Protein AF-A0A1F4U9C7-F1 (afdb_monomer_lite)

Structure (mmCIF, N/CA/C/O backbone):
data_AF-A0A1F4U9C7-F1
#
_entry.id   AF-A0A1F4U9C7-F1
#
loop_
_atom_site.group_PDB
_atom_site.id
_atom_site.type_symbol
_atom_site.label_atom_id
_atom_site.label_alt_id
_atom_site.label_comp_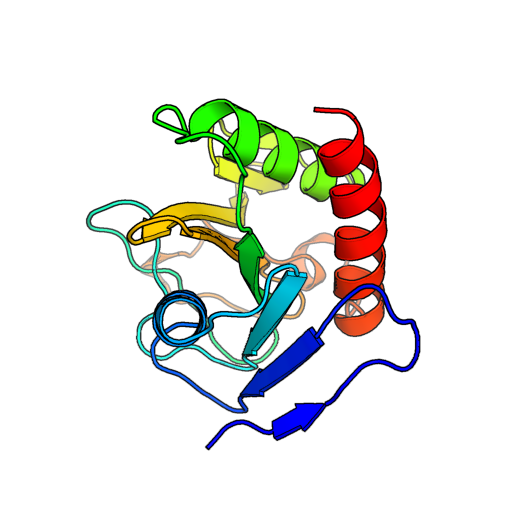id
_atom_site.label_asym_id
_atom_site.label_entity_id
_atom_site.label_seq_id
_atom_site.pdbx_PDB_ins_code
_atom_site.Cartn_x
_atom_site.Cartn_y
_atom_site.Cartn_z
_atom_site.occupancy
_atom_site.B_iso_or_equiv
_atom_site.auth_seq_id
_atom_site.auth_comp_id
_atom_site.auth_asym_id
_atom_site.auth_atom_id
_atom_site.pdbx_PDB_model_num
ATOM 1 N N . MET A 1 1 ? -13.395 -11.214 -13.509 1.00 53.88 1 MET A N 1
ATOM 2 C CA . MET A 1 1 ? -13.083 -10.440 -14.730 1.00 53.88 1 MET A CA 1
ATOM 3 C C . MET A 1 1 ? -13.139 -8.969 -14.335 1.00 53.88 1 MET A C 1
ATOM 5 O O . MET A 1 1 ? -14.212 -8.511 -13.967 1.00 53.88 1 MET A O 1
ATOM 9 N N . GLY A 1 2 ? -11.985 -8.302 -14.218 1.00 60.44 2 GLY A N 1
ATOM 10 C CA . GLY A 1 2 ? -11.901 -6.910 -13.750 1.00 60.44 2 GLY A CA 1
ATOM 11 C C . GLY A 1 2 ? -12.404 -5.918 -14.799 1.00 60.44 2 GLY A C 1
ATOM 12 O O . GLY A 1 2 ? -12.346 -6.194 -15.997 1.00 60.44 2 GLY A O 1
ATOM 13 N N . LEU A 1 3 ? -12.900 -4.768 -14.353 1.00 69.94 3 LEU A N 1
ATOM 14 C CA . LEU A 1 3 ? -13.282 -3.664 -15.229 1.00 69.94 3 LEU A CA 1
ATOM 15 C C . LEU A 1 3 ? -12.026 -2.843 -15.534 1.00 69.94 3 LEU A C 1
ATOM 17 O O . LEU A 1 3 ? -11.431 -2.253 -14.630 1.00 69.94 3 LEU A O 1
ATOM 21 N N . LYS A 1 4 ? -11.609 -2.804 -16.803 1.00 61.03 4 LYS A N 1
ATOM 22 C CA . LYS A 1 4 ? -10.552 -1.890 -17.254 1.00 61.03 4 LYS A CA 1
ATOM 23 C C . LYS A 1 4 ? -11.192 -0.527 -17.507 1.00 61.03 4 LYS A C 1
ATOM 25 O O . LYS A 1 4 ? -11.985 -0.384 -18.434 1.00 61.03 4 LYS A O 1
ATOM 30 N N . ILE A 1 5 ? -10.868 0.451 -16.668 1.00 61.47 5 ILE A N 1
ATOM 31 C CA . ILE A 1 5 ? -11.315 1.835 -16.821 1.00 61.47 5 ILE A CA 1
ATOM 32 C C . ILE A 1 5 ? -10.062 2.645 -17.110 1.00 61.47 5 ILE A C 1
ATOM 34 O O . ILE A 1 5 ? -9.190 2.786 -16.260 1.00 61.47 5 ILE A O 1
ATOM 38 N N . ARG A 1 6 ? -9.945 3.150 -18.335 1.00 57.16 6 ARG A N 1
ATOM 39 C CA . ARG A 1 6 ? -8.847 4.047 -18.682 1.00 57.16 6 ARG A CA 1
ATOM 40 C C . ARG A 1 6 ? -9.196 5.423 -18.130 1.00 57.16 6 ARG A C 1
ATOM 42 O O . ARG A 1 6 ? -10.233 5.967 -18.510 1.00 57.16 6 ARG A O 1
ATOM 49 N N . ASP A 1 7 ? -8.385 5.929 -17.208 1.00 54.19 7 ASP A N 1
ATOM 50 C CA . ASP A 1 7 ? -8.595 7.278 -16.697 1.00 54.19 7 ASP A CA 1
ATOM 51 C C . ASP A 1 7 ? -8.369 8.293 -17.825 1.00 54.19 7 ASP A C 1
ATOM 53 O O . ASP A 1 7 ? -7.609 8.042 -18.769 1.00 54.19 7 ASP A O 1
ATOM 57 N N . LYS A 1 8 ? -9.101 9.404 -17.774 1.00 44.34 8 LYS A N 1
ATOM 58 C CA . LYS A 1 8 ? -9.121 10.412 -18.841 1.00 44.34 8 LYS A CA 1
ATOM 59 C C . LYS A 1 8 ? -7.838 11.241 -18.884 1.00 44.34 8 LYS A C 1
ATOM 61 O O . LYS A 1 8 ? -7.574 11.856 -19.915 1.00 44.34 8 LYS A O 1
ATOM 66 N N . ASP A 1 9 ? -7.034 11.204 -17.823 1.00 53.00 9 ASP A N 1
ATOM 67 C CA . ASP A 1 9 ? -5.711 11.817 -17.780 1.00 53.00 9 ASP A CA 1
ATOM 68 C C . ASP A 1 9 ? -4.623 10.778 -18.095 1.00 53.00 9 ASP A C 1
ATOM 70 O O . ASP A 1 9 ? -4.362 9.838 -17.346 1.00 53.00 9 ASP A O 1
ATOM 74 N N . SER A 1 10 ? -4.021 10.934 -19.272 1.00 62.75 10 SER A N 1
ATOM 75 C CA . SER A 1 10 ? -3.253 9.947 -20.058 1.00 62.75 10 SER A CA 1
ATOM 76 C C . SER A 1 10 ? -2.025 9.262 -19.419 1.00 62.75 10 SER A C 1
ATOM 78 O O . SER A 1 10 ? -1.326 8.521 -20.111 1.00 62.75 10 SER A O 1
ATOM 80 N N . SER A 1 11 ? -1.745 9.467 -18.129 1.00 83.38 11 SER A N 1
ATOM 81 C CA . SER A 1 11 ? -0.524 8.974 -17.469 1.00 83.38 11 SER A CA 1
ATOM 82 C C . SER A 1 11 ? -0.645 7.585 -16.835 1.00 83.38 11 SER A C 1
ATOM 84 O O . SER A 1 11 ? 0.383 6.951 -16.606 1.00 83.38 11 SER A O 1
ATOM 86 N N . PHE A 1 12 ? -1.860 7.100 -16.553 1.00 91.75 12 PHE A N 1
ATOM 87 C CA . PHE A 1 12 ? -2.074 5.817 -15.872 1.00 91.75 12 PHE A CA 1
ATOM 88 C C . PHE A 1 12 ? -3.173 4.980 -16.538 1.00 91.75 12 PHE A C 1
ATOM 90 O O . PHE A 1 12 ? -4.174 5.493 -17.037 1.00 91.75 12 PHE A O 1
ATOM 97 N N . SER A 1 13 ? -3.010 3.658 -16.507 1.00 94.00 13 SER A N 1
ATOM 98 C CA . SER A 1 13 ? -4.026 2.683 -16.928 1.00 94.00 13 SER A CA 1
ATOM 99 C C . SER A 1 13 ? -4.613 2.034 -15.676 1.00 94.00 13 SER A C 1
ATOM 101 O O . SER A 1 13 ? -3.876 1.404 -14.927 1.00 94.00 13 SER A O 1
ATOM 103 N N . LEU A 1 14 ? -5.912 2.189 -15.398 1.00 94.31 14 LEU A N 1
ATOM 104 C CA . LEU A 1 14 ? -6.526 1.634 -14.186 1.00 94.31 14 LEU A CA 1
ATOM 105 C C . LEU A 1 14 ? -7.320 0.357 -14.497 1.00 94.31 14 LEU A C 1
ATOM 107 O O . LEU A 1 14 ? -8.124 0.285 -15.431 1.00 94.31 14 LEU A O 1
ATOM 111 N N . ILE A 1 15 ? -7.121 -0.675 -13.678 1.00 95.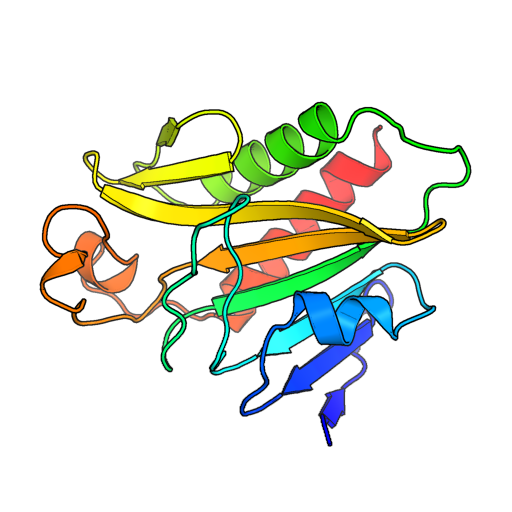69 15 ILE A N 1
ATOM 112 C CA . ILE A 1 15 ? -7.900 -1.917 -13.730 1.00 95.69 15 ILE A CA 1
ATOM 113 C C . ILE A 1 15 ? -8.468 -2.182 -12.344 1.00 95.69 15 ILE A C 1
ATOM 115 O O . ILE A 1 15 ? -7.721 -2.299 -11.374 1.00 95.69 15 ILE A O 1
ATOM 119 N N . ARG A 1 16 ? -9.794 -2.285 -12.252 1.00 96.12 16 ARG A N 1
ATOM 120 C CA . ARG A 1 16 ? -10.508 -2.397 -10.980 1.00 96.12 16 ARG A CA 1
ATOM 121 C C . ARG A 1 16 ? -11.167 -3.751 -10.810 1.00 96.12 16 ARG A C 1
ATOM 123 O O . ARG A 1 16 ? -11.792 -4.285 -11.730 1.00 96.12 16 ARG A O 1
ATOM 130 N N . PHE A 1 17 ? -11.077 -4.266 -9.594 1.00 96.44 17 PHE A N 1
ATOM 131 C CA . PHE A 1 17 ? -11.666 -5.532 -9.193 1.00 96.44 17 PHE A CA 1
ATOM 132 C C . PHE A 1 17 ? -12.565 -5.329 -7.968 1.00 96.44 17 PHE A C 1
ATOM 134 O O . PHE A 1 17 ? -12.105 -4.811 -6.951 1.00 96.44 17 PHE A O 1
ATOM 141 N N . PRO A 1 18 ? -13.827 -5.793 -8.001 1.00 95.75 18 PRO A N 1
ATOM 142 C CA . PRO A 1 18 ? -14.636 -5.882 -6.786 1.00 95.75 18 PRO A CA 1
ATOM 143 C C . PRO A 1 18 ? -14.013 -6.816 -5.737 1.00 95.75 18 PRO A C 1
ATOM 145 O O . PRO A 1 18 ? -14.221 -6.638 -4.545 1.00 95.75 18 PRO A O 1
ATOM 148 N N . GLN A 1 19 ? -13.263 -7.825 -6.186 1.00 97.12 19 GLN A N 1
ATOM 149 C CA . GLN A 1 19 ? -12.501 -8.742 -5.346 1.00 97.12 19 GLN A CA 1
ATOM 150 C C . GLN A 1 19 ? -11.427 -9.439 -6.198 1.00 97.12 19 GLN A C 1
ATOM 152 O O . GLN A 1 19 ? -11.665 -9.728 -7.374 1.00 97.12 19 GLN A O 1
ATOM 157 N N . THR A 1 20 ? -10.265 -9.732 -5.615 1.00 97.25 20 THR A N 1
ATOM 158 C CA . THR A 1 20 ? -9.215 -10.590 -6.204 1.00 97.25 20 THR A CA 1
ATOM 159 C C . THR A 1 20 ? -8.522 -11.414 -5.105 1.00 97.25 20 THR A C 1
ATOM 161 O O . THR A 1 20 ? -8.804 -11.243 -3.916 1.00 97.25 20 THR A O 1
ATOM 164 N N . THR A 1 21 ? -7.624 -12.335 -5.462 1.00 97.12 21 THR A N 1
ATOM 165 C CA . THR A 1 21 ? -6.712 -12.957 -4.490 1.00 97.12 21 THR A CA 1
ATOM 166 C C . THR A 1 21 ? -5.686 -11.947 -4.005 1.00 97.12 21 THR A C 1
ATOM 168 O O . THR A 1 21 ? -5.564 -11.748 -2.798 1.00 97.12 21 THR A O 1
ATOM 171 N N . SER A 1 22 ? -4.998 -11.273 -4.927 1.00 97.50 22 SER A N 1
ATOM 172 C CA . SER A 1 22 ? -4.117 -10.150 -4.633 1.00 97.50 22 SER A CA 1
ATOM 173 C C . SER A 1 22 ? -3.924 -9.254 -5.857 1.00 97.50 22 SER A C 1
ATOM 175 O O . SER A 1 22 ? -3.702 -9.750 -6.959 1.00 97.50 22 SER A O 1
ATOM 177 N N . THR A 1 23 ? -3.905 -7.935 -5.663 1.00 98.25 23 THR A N 1
ATOM 178 C CA . THR A 1 23 ? -3.591 -6.963 -6.723 1.00 98.25 23 THR A CA 1
ATOM 179 C C . THR A 1 23 ? -2.202 -7.184 -7.317 1.00 98.25 23 THR A C 1
ATOM 181 O O . THR A 1 23 ? -2.003 -6.958 -8.509 1.00 98.25 23 THR A O 1
ATOM 184 N N . SER A 1 24 ? -1.246 -7.685 -6.527 1.00 97.00 24 SER A N 1
ATOM 185 C CA . SER A 1 24 ? 0.094 -8.019 -7.018 1.00 97.00 24 SER A CA 1
ATOM 186 C C . SER A 1 24 ? 0.091 -9.233 -7.941 1.00 97.00 24 SER A C 1
ATOM 188 O O . SER A 1 24 ? 0.888 -9.270 -8.874 1.00 97.00 24 SER A O 1
ATOM 190 N N . ASP A 1 25 ? -0.791 -10.211 -7.723 1.00 96.38 25 ASP A N 1
ATOM 191 C CA . ASP A 1 25 ? -0.896 -11.377 -8.607 1.00 96.38 25 ASP A CA 1
ATOM 192 C C . ASP A 1 25 ? -1.495 -10.967 -9.963 1.00 96.38 25 ASP A C 1
ATOM 194 O O . ASP A 1 25 ? -0.957 -11.334 -11.006 1.00 96.38 25 ASP A O 1
ATOM 198 N N . GLU A 1 26 ? -2.523 -10.113 -9.958 1.00 97.50 26 GLU A N 1
ATOM 199 C CA . GLU A 1 26 ? -3.093 -9.525 -11.181 1.00 97.50 26 GLU A CA 1
ATOM 200 C C . GLU A 1 26 ? -2.064 -8.656 -11.927 1.00 97.50 26 GLU A C 1
ATOM 202 O O . GLU A 1 26 ? -1.923 -8.743 -13.147 1.00 97.50 26 GLU A O 1
ATOM 207 N N . ALA A 1 27 ? -1.277 -7.858 -11.197 1.00 97.31 27 ALA A N 1
ATOM 208 C CA . ALA A 1 27 ? -0.241 -6.998 -11.771 1.00 97.31 27 ALA A CA 1
ATOM 209 C C . ALA A 1 27 ? 0.861 -7.792 -12.499 1.00 97.31 27 ALA A C 1
ATOM 211 O O . ALA A 1 27 ? 1.442 -7.301 -13.468 1.00 97.31 27 ALA A O 1
ATOM 212 N N . ARG A 1 28 ? 1.134 -9.044 -12.099 1.00 96.38 28 ARG A N 1
ATOM 213 C CA . ARG A 1 28 ? 2.119 -9.916 -12.778 1.00 96.38 28 ARG A CA 1
ATOM 214 C C . ARG A 1 28 ? 1.702 -10.305 -14.193 1.00 96.38 28 ARG A C 1
ATOM 216 O O . ARG A 1 28 ? 2.573 -10.646 -14.997 1.00 96.38 28 ARG A O 1
ATOM 223 N N . LEU A 1 29 ? 0.404 -10.252 -14.485 1.00 95.19 29 LEU A N 1
ATOM 224 C CA . LEU A 1 29 ? -0.177 -10.593 -15.783 1.00 95.19 29 LEU A CA 1
ATOM 225 C C . LEU A 1 29 ? -0.175 -9.407 -16.759 1.00 95.19 29 LEU A C 1
ATOM 227 O O . LEU A 1 29 ? -0.466 -9.577 -17.942 1.00 95.19 29 LEU A O 1
ATOM 231 N N . VAL A 1 30 ? 0.172 -8.208 -16.286 1.00 95.00 30 VAL A N 1
ATOM 232 C CA . VAL A 1 30 ? 0.127 -6.975 -17.071 1.00 95.00 30 VAL A CA 1
ATOM 233 C C . VAL A 1 30 ? 1.475 -6.664 -17.721 1.00 95.00 30 VAL A C 1
ATOM 235 O O . VAL A 1 30 ? 2.534 -6.787 -17.109 1.00 95.00 30 VAL A O 1
ATOM 238 N N . ASN A 1 31 ? 1.424 -6.224 -18.983 1.00 92.69 31 ASN A N 1
ATOM 239 C CA . ASN A 1 31 ? 2.587 -5.838 -19.789 1.00 92.69 31 ASN A CA 1
ATOM 240 C C . ASN A 1 31 ? 2.618 -4.344 -20.162 1.00 92.69 31 ASN A C 1
ATOM 242 O O . ASN A 1 31 ? 3.327 -3.956 -21.083 1.00 92.69 31 ASN A O 1
ATOM 246 N N . GLU A 1 32 ? 1.861 -3.512 -19.454 1.00 93.75 32 GLU A N 1
ATOM 247 C CA . GLU A 1 32 ? 1.755 -2.071 -19.688 1.00 93.75 32 GLU A CA 1
ATOM 248 C C . GLU A 1 32 ? 2.285 -1.332 -18.447 1.00 93.75 32 GLU A C 1
ATOM 250 O O . GLU A 1 32 ? 1.766 -1.515 -17.343 1.00 93.75 32 GLU A O 1
ATOM 255 N N . GLU A 1 33 ? 3.354 -0.547 -18.616 1.00 94.75 33 GLU A N 1
ATOM 256 C CA . GLU A 1 33 ? 3.901 0.318 -17.562 1.00 94.75 33 GLU A CA 1
ATOM 257 C C . GLU A 1 33 ? 2.856 1.343 -17.097 1.00 94.75 33 GLU A C 1
ATOM 259 O O . GLU A 1 33 ? 1.973 1.723 -17.863 1.00 94.75 33 GLU A O 1
ATOM 264 N N . TRP A 1 34 ? 2.936 1.768 -15.834 1.00 95.88 34 TRP A N 1
ATOM 265 C CA . TRP A 1 34 ? 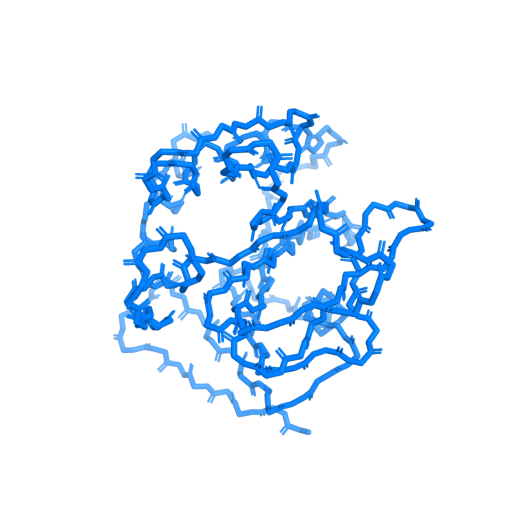1.975 2.677 -15.202 1.00 95.88 34 TRP A CA 1
ATOM 266 C C . TRP A 1 34 ? 0.539 2.143 -15.189 1.00 95.88 34 TRP A C 1
ATOM 268 O O . TRP A 1 34 ? -0.427 2.893 -15.028 1.00 95.88 34 TRP A O 1
ATOM 278 N N . THR A 1 35 ? 0.388 0.819 -15.290 1.00 96.88 35 THR A N 1
ATOM 279 C CA . THR A 1 35 ? -0.879 0.173 -14.963 1.00 96.88 35 THR A CA 1
ATOM 280 C C . THR A 1 35 ? -1.021 0.047 -13.454 1.00 96.88 35 THR A C 1
ATOM 282 O O . THR A 1 35 ? -0.140 -0.485 -12.775 1.00 96.88 35 THR A O 1
ATOM 285 N N . VAL A 1 36 ? -2.159 0.506 -12.948 1.00 97.81 36 VAL A N 1
ATOM 286 C CA . VAL A 1 36 ? -2.553 0.449 -11.547 1.00 97.81 36 VAL A CA 1
ATOM 287 C C . VAL A 1 36 ? -3.700 -0.541 -11.415 1.00 97.81 36 VAL A C 1
ATOM 289 O O . VAL A 1 36 ? -4.793 -0.343 -11.950 1.00 97.81 36 VAL A O 1
ATOM 292 N N . ILE A 1 37 ? -3.445 -1.629 -10.699 1.00 98.19 37 ILE A N 1
ATOM 293 C CA . ILE A 1 37 ? -4.481 -2.577 -10.306 1.00 98.19 37 ILE A CA 1
ATOM 294 C C . ILE A 1 37 ? -5.060 -2.115 -8.984 1.00 98.19 37 ILE A C 1
ATOM 296 O O . ILE A 1 37 ? -4.294 -1.921 -8.052 1.00 98.19 37 ILE A O 1
ATOM 300 N N . VAL A 1 38 ? -6.379 -2.003 -8.871 1.00 98.31 38 VAL A N 1
ATOM 301 C CA . VAL A 1 38 ? -7.068 -1.641 -7.626 1.00 98.31 38 VAL A CA 1
ATOM 302 C C . VAL A 1 38 ? -8.101 -2.710 -7.293 1.00 98.31 38 VAL A C 1
ATOM 304 O O . VAL A 1 38 ? -8.809 -3.192 -8.182 1.00 98.31 38 VAL A O 1
ATOM 307 N N . ALA A 1 39 ? -8.214 -3.073 -6.018 1.00 97.88 39 ALA A N 1
ATOM 308 C CA . ALA A 1 39 ? -9.244 -3.986 -5.543 1.00 97.88 39 ALA A CA 1
ATOM 309 C C . ALA A 1 39 ? -9.989 -3.429 -4.328 1.00 97.88 39 ALA A C 1
ATOM 311 O O . ALA A 1 39 ? -9.380 -2.855 -3.428 1.00 97.88 39 ALA A O 1
ATOM 312 N N . GLU A 1 40 ? -11.301 -3.660 -4.283 1.00 97.81 40 GLU A N 1
ATOM 313 C CA . GLU A 1 40 ? -12.125 -3.354 -3.103 1.00 97.81 40 GLU A CA 1
ATOM 314 C C . GLU A 1 40 ? -11.844 -4.311 -1.937 1.00 97.81 40 GLU A C 1
ATOM 316 O O . GLU A 1 40 ? -11.999 -3.941 -0.777 1.00 97.81 40 GLU A O 1
ATOM 321 N N . GLU A 1 41 ? -11.426 -5.541 -2.240 1.00 98.06 41 GLU A N 1
ATOM 322 C CA . GLU A 1 41 ? -11.124 -6.590 -1.269 1.00 98.06 41 GLU A CA 1
ATOM 323 C C . GLU A 1 41 ? -10.086 -7.568 -1.847 1.00 98.06 41 GLU A C 1
ATOM 325 O O . GLU A 1 41 ? -10.116 -7.885 -3.043 1.00 98.06 41 GLU A O 1
ATOM 330 N N . GLN A 1 42 ? -9.188 -8.087 -1.000 1.00 98.44 42 GLN A N 1
ATOM 331 C CA . GLN A 1 42 ? -8.288 -9.191 -1.358 1.00 98.44 42 GLN A CA 1
ATOM 332 C C . GLN A 1 42 ? -8.502 -10.394 -0.435 1.00 98.44 42 GLN A C 1
ATOM 334 O O . GLN A 1 42 ? -8.395 -10.276 0.784 1.00 98.44 42 GLN A O 1
ATOM 339 N N . THR A 1 43 ? -8.710 -11.578 -1.011 1.00 97.50 43 THR A N 1
ATOM 340 C CA . THR A 1 43 ? -8.884 -12.823 -0.235 1.00 97.50 43 THR A CA 1
ATOM 341 C C . THR A 1 43 ? -7.559 -13.441 0.220 1.00 97.50 43 THR A C 1
ATOM 343 O O . THR A 1 43 ? -7.535 -14.239 1.155 1.00 97.50 43 THR A O 1
ATOM 346 N N . LYS A 1 44 ? -6.443 -13.079 -0.423 1.00 96.88 44 LYS A N 1
ATOM 347 C CA . LYS A 1 44 ? -5.080 -13.541 -0.117 1.00 96.88 44 LYS A CA 1
ATOM 348 C C . LYS A 1 44 ? -4.081 -12.382 -0.205 1.00 96.88 44 LYS A C 1
ATOM 350 O O . LYS A 1 44 ? -3.029 -12.504 -0.832 1.00 96.88 44 LYS A O 1
ATOM 355 N N . GLY A 1 45 ? -4.427 -11.248 0.412 1.00 95.00 45 GLY A N 1
ATOM 356 C CA . GLY A 1 45 ? -3.565 -10.067 0.459 1.00 95.00 45 GLY A CA 1
ATOM 357 C C . GLY A 1 45 ? -2.153 -10.415 0.943 1.00 95.00 45 GLY A C 1
ATOM 358 O O . GLY A 1 45 ? -1.975 -11.175 1.899 1.00 95.00 45 GLY A O 1
ATOM 359 N N . ARG A 1 46 ? -1.137 -9.872 0.269 1.00 94.50 46 ARG A N 1
ATOM 360 C CA . ARG A 1 46 ? 0.271 -10.243 0.467 1.00 94.50 46 ARG A CA 1
ATOM 361 C C . ARG A 1 46 ? 0.999 -9.210 1.323 1.00 94.50 46 ARG A C 1
ATOM 363 O O . ARG A 1 46 ? 0.830 -8.011 1.127 1.00 94.50 46 ARG A O 1
ATOM 370 N N . GLY A 1 47 ? 1.828 -9.681 2.249 1.00 91.56 47 GLY A N 1
ATOM 371 C CA . GLY A 1 47 ? 2.815 -8.869 2.960 1.00 91.5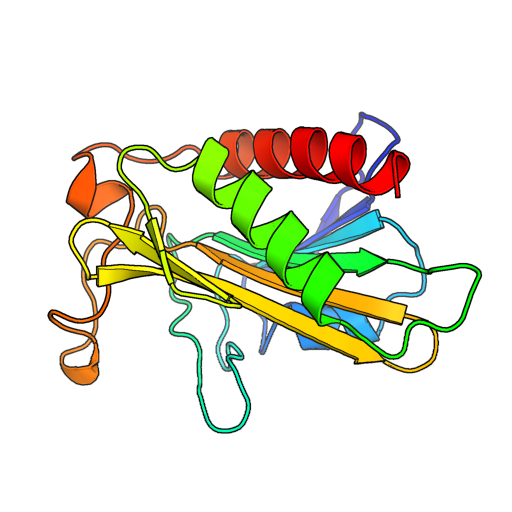6 47 GLY A CA 1
ATOM 372 C C . GLY A 1 47 ? 4.241 -9.315 2.636 1.00 91.56 47 GLY A C 1
ATOM 373 O O . GLY A 1 47 ? 4.482 -10.020 1.656 1.00 91.56 47 GLY A O 1
ATOM 374 N N . LYS A 1 48 ? 5.195 -8.937 3.496 1.00 86.50 48 LYS A N 1
ATOM 375 C CA . LYS A 1 48 ? 6.560 -9.493 3.468 1.00 86.50 48 LYS A CA 1
ATOM 376 C C . LYS A 1 48 ? 6.531 -11.035 3.504 1.00 86.50 48 LYS A C 1
ATOM 378 O O . LYS A 1 48 ? 5.530 -11.598 3.959 1.00 86.50 48 LYS A O 1
ATOM 383 N N . PRO A 1 49 ? 7.610 -11.731 3.098 1.00 84.62 49 PRO A N 1
ATOM 384 C CA . PRO A 1 49 ? 7.650 -13.193 3.109 1.00 84.62 49 PRO A CA 1
ATOM 385 C C . PRO A 1 49 ? 7.127 -13.792 4.425 1.00 84.62 49 PRO A C 1
ATOM 387 O O . PRO A 1 49 ? 7.557 -13.404 5.511 1.00 84.62 49 PRO A O 1
ATOM 390 N N . GLY A 1 50 ? 6.152 -14.700 4.318 1.00 81.94 50 GLY A N 1
ATOM 391 C CA . GLY A 1 50 ? 5.500 -15.351 5.462 1.00 81.94 50 GLY A CA 1
ATOM 392 C C . GLY A 1 50 ? 4.412 -14.531 6.170 1.00 81.94 50 GLY A C 1
ATOM 393 O O . GLY A 1 50 ? 3.920 -14.963 7.206 1.00 81.94 50 GLY A O 1
ATOM 394 N N . SER A 1 51 ? 4.028 -13.358 5.659 1.00 87.94 51 SER A N 1
ATOM 395 C CA . SER A 1 51 ? 2.965 -12.518 6.230 1.00 87.94 51 SER A CA 1
ATOM 396 C C . SER A 1 51 ? 1.832 -12.273 5.230 1.00 87.94 51 SER A C 1
ATOM 398 O O . SER A 1 51 ? 2.075 -12.037 4.047 1.00 87.94 51 SER A O 1
ATOM 400 N N . ALA A 1 52 ? 0.592 -12.277 5.720 1.00 92.44 52 ALA A N 1
ATOM 401 C CA . ALA A 1 52 ? -0.591 -11.875 4.961 1.00 92.44 52 ALA A CA 1
ATOM 402 C C . ALA A 1 52 ? -0.991 -10.429 5.297 1.00 92.44 52 ALA A C 1
ATOM 404 O O . ALA A 1 52 ? -0.728 -9.940 6.399 1.00 92.44 52 ALA A O 1
ATOM 405 N N . TRP A 1 53 ? -1.639 -9.755 4.351 1.00 96.44 53 TRP A N 1
ATOM 406 C CA . TRP A 1 53 ? -2.225 -8.429 4.539 1.00 96.44 53 TRP A CA 1
ATOM 407 C C . TRP A 1 53 ? -3.749 -8.540 4.652 1.00 96.44 53 TRP A C 1
ATOM 409 O O . TRP A 1 53 ? -4.419 -8.997 3.722 1.00 96.44 53 TRP A O 1
ATOM 419 N N . TYR A 1 54 ? -4.305 -8.120 5.790 1.00 97.56 54 TYR A N 1
ATOM 420 C CA . TYR A 1 54 ? -5.751 -8.091 6.004 1.00 97.56 54 TYR A CA 1
ATOM 421 C C . TYR A 1 54 ? -6.391 -7.022 5.111 1.00 97.56 54 TYR A C 1
ATOM 423 O O . TYR A 1 54 ? -6.088 -5.838 5.246 1.00 97.56 54 TYR A O 1
ATOM 431 N N . SER A 1 55 ? -7.240 -7.457 4.175 1.00 98.06 55 SER A N 1
ATOM 432 C CA . SER A 1 55 ? -7.707 -6.621 3.060 1.00 98.06 55 SER A CA 1
ATOM 433 C C . SER A 1 55 ? -9.234 -6.621 2.857 1.00 98.06 55 SER A C 1
ATOM 435 O O . SER A 1 55 ? -9.682 -6.945 1.754 1.00 98.06 55 SER A O 1
ATOM 437 N N . PRO A 1 56 ? -10.055 -6.337 3.884 1.00 98.25 56 PRO A N 1
ATOM 438 C CA . PRO A 1 56 ? -11.512 -6.301 3.742 1.00 98.25 56 PRO A CA 1
ATOM 439 C C . PRO A 1 56 ? -11.985 -5.057 2.972 1.00 98.25 56 PRO A C 1
ATOM 441 O O . PRO A 1 56 ? -11.245 -4.095 2.787 1.00 98.25 56 PRO A O 1
ATOM 444 N N . LYS A 1 57 ? -13.270 -5.008 2.617 1.00 98.25 57 LYS A N 1
ATOM 445 C CA . LYS A 1 57 ? -13.874 -3.783 2.072 1.00 98.25 57 LYS A CA 1
ATOM 446 C C . LYS A 1 57 ? -13.654 -2.573 2.981 1.00 98.25 57 LYS A C 1
ATOM 448 O O . LYS A 1 57 ? -13.696 -2.675 4.206 1.00 98.25 57 LYS A O 1
ATOM 453 N N . GLY A 1 58 ? -13.479 -1.417 2.349 1.00 97.88 58 GLY A N 1
ATOM 454 C CA . GLY A 1 58 ? -13.259 -0.139 3.021 1.00 97.88 58 GLY A CA 1
ATOM 455 C C . GLY A 1 58 ? -11.793 0.272 3.101 1.00 97.88 58 GLY A C 1
ATOM 456 O O . GLY A 1 58 ? -11.546 1.435 3.380 1.00 97.88 58 GLY A O 1
ATOM 457 N N . GLY A 1 59 ? -10.831 -0.6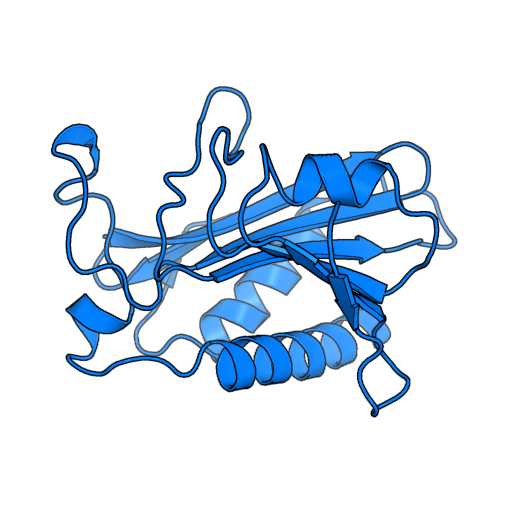12 2.824 1.00 98.44 59 GLY A N 1
ATOM 458 C CA . GLY A 1 59 ? -9.442 -0.208 2.604 1.00 98.44 59 GLY A CA 1
ATOM 459 C C . GLY A 1 59 ? -9.182 0.259 1.171 1.00 98.44 59 GLY A C 1
ATOM 460 O O . GLY A 1 59 ? -10.082 0.279 0.324 1.00 98.44 59 GLY A O 1
ATOM 461 N N . LEU A 1 60 ? -7.933 0.634 0.904 1.00 98.69 60 LEU A N 1
ATOM 462 C CA . LEU A 1 60 ? -7.418 0.911 -0.433 1.00 98.69 60 LEU A CA 1
ATOM 463 C C . LEU A 1 60 ? -6.255 -0.045 -0.711 1.00 98.69 60 LEU A C 1
ATOM 465 O O . LEU A 1 60 ? -5.207 0.036 -0.068 1.00 98.69 60 LEU A O 1
ATOM 469 N N . TYR A 1 61 ? -6.457 -0.958 -1.658 1.00 98.75 61 TYR A N 1
ATOM 470 C CA . TYR A 1 61 ? -5.479 -1.976 -2.032 1.00 98.75 61 TYR A CA 1
ATOM 471 C C . TYR A 1 61 ? -5.179 -1.849 -3.510 1.00 98.75 61 TYR A C 1
ATOM 473 O O . TYR A 1 61 ? -6.085 -1.959 -4.341 1.00 98.75 61 TYR A O 1
ATOM 481 N N . PHE A 1 62 ? -3.919 -1.608 -3.839 1.00 98.75 62 PHE A N 1
ATOM 482 C CA . PHE A 1 62 ? -3.526 -1.425 -5.221 1.00 98.75 62 PHE A CA 1
ATOM 483 C C . PHE A 1 62 ? -2.091 -1.854 -5.481 1.00 98.75 62 PHE A C 1
ATOM 485 O O . PHE A 1 62 ? -1.273 -1.931 -4.567 1.00 98.75 62 PHE A O 1
ATOM 492 N N . SER A 1 63 ? -1.790 -2.143 -6.743 1.00 98.69 63 SER A N 1
ATOM 493 C CA . SER A 1 63 ? -0.439 -2.451 -7.199 1.00 98.69 63 SER A CA 1
ATOM 494 C C . SER A 1 63 ? -0.096 -1.650 -8.448 1.00 98.69 63 SER A C 1
ATOM 496 O O . SER A 1 63 ? -0.917 -1.557 -9.358 1.00 98.69 63 SER A O 1
ATOM 498 N N . ILE A 1 64 ? 1.119 -1.104 -8.507 1.00 98.31 64 ILE A N 1
ATOM 499 C CA . ILE A 1 64 ? 1.637 -0.355 -9.662 1.00 98.31 64 ILE A CA 1
ATOM 500 C C . ILE A 1 64 ? 2.630 -1.224 -10.427 1.00 98.31 64 ILE A C 1
ATOM 502 O O . ILE A 1 64 ? 3.534 -1.805 -9.823 1.00 98.31 64 ILE A O 1
ATOM 506 N N . VAL A 1 65 ? 2.475 -1.289 -11.750 1.00 98.06 65 VAL A N 1
ATOM 507 C CA . VAL A 1 65 ? 3.408 -1.958 -12.665 1.00 98.06 65 VAL A CA 1
ATOM 508 C C . VAL A 1 65 ? 4.398 -0.944 -13.230 1.00 98.06 65 VAL A C 1
ATOM 510 O O . VAL A 1 65 ? 4.000 -0.005 -13.917 1.00 98.06 65 VAL A O 1
ATOM 513 N N . LEU A 1 66 ? 5.690 -1.166 -12.995 1.00 97.12 66 LEU A N 1
ATOM 514 C CA . LEU A 1 66 ? 6.789 -0.375 -13.555 1.00 97.12 66 LEU A CA 1
ATOM 515 C C . LEU A 1 66 ? 7.679 -1.238 -14.458 1.00 97.12 66 LEU A C 1
ATOM 517 O O . LEU A 1 66 ? 7.847 -2.441 -14.214 1.00 97.12 66 LEU A O 1
ATOM 521 N N . MET A 1 67 ? 8.265 -0.632 -15.491 1.00 95.06 67 MET A N 1
ATOM 522 C CA . MET A 1 67 ? 9.106 -1.315 -16.479 1.00 95.06 67 MET A CA 1
ATOM 523 C C . MET A 1 67 ? 10.441 -0.588 -16.663 1.00 95.06 67 MET A C 1
ATOM 525 O O . MET A 1 67 ? 10.676 0.048 -17.693 1.00 95.06 67 MET A O 1
ATOM 529 N N . PRO A 1 68 ? 11.359 -0.698 -15.686 1.00 91.69 68 PRO A N 1
ATOM 530 C CA . PRO A 1 68 ? 12.635 -0.008 -15.774 1.00 91.69 68 PRO A CA 1
ATOM 531 C C . PRO A 1 68 ? 13.442 -0.488 -16.990 1.00 91.69 68 PRO A C 1
ATOM 533 O O . PRO A 1 68 ? 13.528 -1.681 -17.287 1.00 91.69 68 PRO A O 1
ATOM 536 N N . LYS A 1 69 ? 14.087 0.457 -17.688 1.00 88.62 69 LYS A N 1
ATOM 537 C CA . LYS A 1 69 ? 14.948 0.161 -18.852 1.00 88.62 69 LYS A CA 1
ATOM 538 C C . LYS A 1 69 ? 16.189 -0.653 -18.479 1.00 88.62 69 LYS A C 1
ATOM 540 O O . LYS A 1 69 ? 16.721 -1.386 -19.309 1.00 88.62 69 LYS A O 1
ATOM 545 N N . LYS A 1 70 ? 16.674 -0.475 -17.249 1.00 88.31 70 LYS A N 1
ATOM 546 C CA . LYS A 1 70 ? 17.813 -1.198 -16.683 1.00 88.31 70 LYS A CA 1
ATOM 547 C C . LYS A 1 70 ? 17.308 -2.232 -15.696 1.00 88.31 70 LYS A C 1
ATOM 549 O O . LYS A 1 70 ? 16.293 -2.022 -15.036 1.00 88.31 70 LYS A O 1
ATOM 554 N N . ASP A 1 71 ? 18.044 -3.328 -15.582 1.00 88.19 71 ASP A N 1
ATOM 555 C CA . ASP A 1 71 ? 17.715 -4.329 -14.585 1.00 88.19 71 ASP A CA 1
ATOM 556 C C . ASP A 1 71 ? 17.981 -3.781 -13.178 1.00 88.19 71 ASP A C 1
ATOM 558 O O . ASP A 1 71 ? 19.102 -3.385 -12.861 1.00 88.19 71 ASP A O 1
ATOM 562 N N . ILE A 1 72 ? 16.938 -3.735 -12.349 1.00 89.75 72 ILE A N 1
ATOM 563 C CA . ILE A 1 72 ? 17.025 -3.290 -10.956 1.00 89.75 72 ILE A CA 1
ATOM 564 C C . ILE A 1 72 ? 17.105 -4.534 -10.069 1.00 89.75 72 ILE A C 1
ATOM 566 O O . ILE A 1 72 ? 16.261 -5.433 -10.156 1.00 89.75 72 ILE A O 1
ATOM 570 N N . THR A 1 73 ? 18.146 -4.606 -9.244 1.00 89.44 73 THR A N 1
ATOM 571 C CA . THR A 1 73 ? 18.389 -5.709 -8.302 1.00 89.44 73 THR A CA 1
ATOM 572 C C . THR A 1 73 ? 18.082 -5.309 -6.864 1.00 89.44 73 THR A C 1
ATOM 574 O O . THR A 1 73 ? 17.516 -6.113 -6.128 1.00 89.44 73 THR A O 1
ATOM 577 N N . ASP A 1 74 ? 18.386 -4.066 -6.484 1.00 94.44 74 ASP A N 1
ATOM 578 C CA . ASP A 1 74 ? 18.021 -3.504 -5.187 1.00 94.44 74 ASP A CA 1
ATOM 579 C C . ASP A 1 74 ? 16.671 -2.775 -5.264 1.00 94.44 74 ASP A C 1
ATOM 581 O O . ASP A 1 74 ? 16.517 -1.770 -5.958 1.00 94.44 74 ASP A O 1
ATOM 585 N N . LEU A 1 75 ? 15.678 -3.304 -4.548 1.00 95.56 75 LEU A N 1
ATOM 586 C CA . LEU A 1 75 ? 14.316 -2.765 -4.487 1.00 95.56 75 LEU A CA 1
ATOM 587 C C . LEU A 1 75 ? 14.106 -1.818 -3.296 1.00 95.56 75 LEU A C 1
ATOM 589 O O . LEU A 1 75 ? 13.035 -1.210 -3.172 1.00 95.56 75 LEU A O 1
ATOM 593 N N . LEU A 1 76 ? 15.095 -1.697 -2.403 1.00 96.12 76 LEU A N 1
ATOM 594 C CA . LEU A 1 76 ? 14.989 -0.869 -1.207 1.00 96.12 76 LEU A CA 1
ATOM 595 C C . LEU A 1 76 ? 14.776 0.615 -1.547 1.00 96.12 76 LEU A C 1
ATOM 597 O O . LEU A 1 76 ? 13.837 1.184 -0.987 1.00 96.12 76 LEU A O 1
ATOM 601 N N . PRO A 1 77 ? 15.518 1.243 -2.487 1.00 95.94 77 PRO A N 1
ATOM 602 C CA . PRO A 1 77 ? 15.303 2.650 -2.828 1.00 95.94 77 PRO A CA 1
ATOM 603 C C . PRO A 1 77 ? 13.867 2.939 -3.278 1.00 95.94 77 PRO A C 1
ATOM 605 O O . PRO A 1 77 ? 13.257 3.905 -2.827 1.00 95.94 77 PRO A O 1
ATOM 608 N N . LEU A 1 78 ? 13.289 2.055 -4.097 1.00 96.50 78 LEU A N 1
ATOM 609 C CA . LEU A 1 78 ? 11.915 2.192 -4.583 1.00 96.50 78 LEU A CA 1
ATOM 610 C C . LEU A 1 78 ? 10.884 2.039 -3.455 1.00 96.50 78 LEU A C 1
ATOM 612 O O . LEU A 1 78 ? 9.895 2.771 -3.399 1.00 96.50 78 LEU A O 1
ATOM 616 N N . THR A 1 79 ? 11.136 1.121 -2.522 1.00 97.62 79 THR A N 1
ATOM 617 C CA . THR A 1 79 ? 10.284 0.923 -1.340 1.00 97.62 79 THR A CA 1
ATOM 618 C C . THR A 1 79 ? 10.315 2.151 -0.427 1.00 97.62 79 THR A C 1
ATOM 620 O O . THR A 1 79 ? 9.263 2.615 0.010 1.00 97.62 79 THR A O 1
ATOM 623 N N . LEU A 1 80 ? 11.499 2.726 -0.193 1.00 97.94 80 LEU A N 1
ATOM 624 C CA . LEU A 1 80 ? 11.669 3.934 0.620 1.00 97.94 80 LEU A CA 1
ATOM 625 C C . LEU A 1 80 ? 11.051 5.172 -0.038 1.00 97.94 80 LEU A C 1
ATOM 627 O O . LEU A 1 80 ? 10.403 5.958 0.650 1.00 97.94 80 LEU A O 1
ATOM 631 N N . LEU A 1 81 ? 11.194 5.324 -1.359 1.00 97.88 81 LEU A N 1
ATOM 632 C CA . LEU A 1 81 ? 10.527 6.381 -2.124 1.00 97.88 81 LEU A CA 1
ATOM 633 C C . LEU A 1 81 ? 9.007 6.298 -1.957 1.00 97.88 81 LEU A C 1
ATOM 635 O O . LEU A 1 81 ? 8.359 7.284 -1.615 1.00 97.88 81 LEU A O 1
ATOM 639 N N . THR A 1 82 ? 8.455 5.095 -2.128 1.00 98.44 82 THR A N 1
ATOM 640 C CA . THR A 1 82 ? 7.024 4.824 -1.944 1.00 98.44 82 THR A CA 1
ATOM 641 C C . THR A 1 82 ? 6.571 5.195 -0.529 1.00 98.44 82 THR A C 1
ATOM 643 O O . THR A 1 82 ? 5.568 5.890 -0.362 1.00 98.44 82 THR A O 1
ATOM 646 N N . ALA A 1 83 ? 7.333 4.789 0.494 1.00 98.50 83 ALA A N 1
ATOM 647 C CA . ALA A 1 83 ? 7.035 5.091 1.893 1.00 98.50 83 ALA A CA 1
ATOM 648 C C . ALA A 1 83 ? 7.073 6.594 2.188 1.00 98.50 83 ALA A C 1
ATOM 650 O O . ALA A 1 83 ? 6.174 7.104 2.853 1.00 98.50 83 ALA A O 1
ATOM 651 N N . LYS A 1 84 ? 8.070 7.311 1.656 1.00 98.19 84 LYS A N 1
ATOM 652 C CA . LYS A 1 84 ? 8.205 8.768 1.791 1.00 98.19 84 LYS A CA 1
ATOM 653 C C . LYS A 1 84 ? 6.993 9.497 1.211 1.00 98.19 84 LYS A C 1
ATOM 655 O O . LYS A 1 84 ? 6.440 10.373 1.872 1.00 98.19 84 LYS A O 1
ATOM 660 N N . VAL A 1 85 ? 6.563 9.124 0.004 1.00 98.44 85 VAL A N 1
ATOM 661 C CA . VAL A 1 85 ? 5.402 9.749 -0.649 1.00 98.44 85 VAL A CA 1
ATOM 662 C C . VAL A 1 85 ? 4.124 9.471 0.141 1.00 98.44 85 VAL A C 1
ATOM 664 O O . VAL A 1 85 ? 3.392 10.404 0.457 1.00 98.44 85 VAL A O 1
ATOM 667 N N . LEU A 1 86 ? 3.875 8.224 0.542 1.00 98.44 86 LEU A N 1
ATOM 668 C CA . LEU A 1 86 ? 2.702 7.890 1.356 1.00 98.44 86 LEU A CA 1
ATOM 669 C C . LEU A 1 86 ? 2.700 8.615 2.710 1.00 98.44 86 LEU A C 1
ATOM 671 O O . LEU A 1 86 ? 1.668 9.149 3.103 1.00 98.44 86 LEU A O 1
ATOM 675 N N . ALA A 1 87 ? 3.837 8.684 3.406 1.00 98.00 87 ALA A N 1
ATOM 676 C CA . ALA A 1 87 ? 3.941 9.389 4.684 1.00 98.00 87 ALA A CA 1
ATOM 677 C C . ALA A 1 87 ? 3.662 10.896 4.539 1.00 98.00 87 ALA A C 1
ATOM 679 O O . ALA A 1 87 ? 3.084 11.498 5.437 1.00 98.00 87 ALA A O 1
ATOM 680 N N . SER A 1 88 ? 3.990 11.499 3.388 1.00 97.75 88 SER A N 1
ATOM 681 C CA . SER A 1 88 ? 3.643 12.901 3.107 1.00 97.75 88 SER A CA 1
ATOM 682 C C . SER A 1 88 ? 2.134 13.151 2.950 1.00 97.75 88 SER A C 1
ATOM 684 O O . SER A 1 88 ? 1.679 14.273 3.152 1.00 97.75 88 SER A O 1
ATOM 686 N N . LEU A 1 89 ? 1.360 12.108 2.626 1.00 97.38 89 LEU A N 1
ATOM 687 C CA . LEU A 1 89 ? -0.097 12.159 2.449 1.00 97.38 89 LEU A CA 1
ATOM 688 C C . LEU A 1 89 ? -0.873 11.677 3.680 1.00 97.38 89 LEU A C 1
ATOM 690 O O . LEU A 1 89 ? -2.087 11.854 3.746 1.00 97.38 89 LEU A O 1
ATOM 694 N N . ILE A 1 90 ? -0.195 11.052 4.645 1.00 97.44 90 ILE A N 1
ATOM 695 C CA . ILE A 1 90 ? -0.799 10.517 5.865 1.00 97.44 90 ILE A CA 1
ATOM 696 C C . ILE A 1 90 ? -0.348 11.381 7.053 1.00 97.44 90 ILE A C 1
ATOM 698 O O . ILE A 1 90 ? 0.778 11.222 7.536 1.00 97.44 90 ILE A O 1
ATOM 702 N N . PRO A 1 91 ? -1.209 12.278 7.567 1.00 93.25 91 PRO A N 1
ATOM 703 C CA . PRO A 1 91 ? -0.862 13.150 8.683 1.00 93.25 91 PRO A CA 1
ATOM 704 C C . PRO A 1 91 ? -0.488 12.366 9.943 1.00 93.25 91 PRO A C 1
ATOM 706 O O . PRO A 1 91 ? -1.053 11.306 10.212 1.00 93.25 91 PRO A O 1
ATOM 709 N N . ASN A 1 92 ? 0.419 12.927 10.749 1.00 95.94 92 ASN A N 1
ATOM 710 C CA . ASN A 1 92 ? 0.850 12.360 12.036 1.00 95.94 92 ASN A CA 1
ATOM 711 C C . ASN A 1 92 ? 1.370 10.915 11.939 1.00 95.94 92 ASN A C 1
ATOM 713 O O . ASN A 1 92 ? 1.222 10.134 12.881 1.00 95.94 92 ASN A O 1
ATOM 717 N N . SER A 1 93 ? 1.952 10.558 10.792 1.00 98.06 93 SER A N 1
ATOM 718 C CA . SER A 1 93 ? 2.508 9.232 10.569 1.00 98.06 93 SER A CA 1
ATOM 719 C C . SER A 1 93 ? 4.026 9.192 10.670 1.00 98.06 93 SER A C 1
ATOM 721 O O . SER A 1 93 ? 4.721 10.194 10.505 1.00 98.06 93 SER A O 1
ATOM 723 N N . GLU A 1 94 ? 4.535 7.994 10.929 1.00 98.06 94 GLU A N 1
ATOM 724 C CA . GLU A 1 94 ? 5.956 7.676 10.945 1.00 98.06 94 GLU A CA 1
ATOM 725 C C . GLU A 1 94 ? 6.247 6.493 10.021 1.00 98.06 94 GLU A C 1
ATOM 727 O O . GLU A 1 94 ? 5.451 5.556 9.896 1.00 98.06 94 GLU A O 1
ATOM 732 N N . ILE A 1 95 ? 7.415 6.517 9.379 1.00 98.44 95 ILE A N 1
ATOM 733 C CA . ILE A 1 95 ? 7.890 5.392 8.576 1.00 98.44 95 ILE A CA 1
ATOM 734 C C . ILE A 1 95 ? 8.614 4.421 9.506 1.00 98.44 95 ILE A C 1
ATOM 736 O O . ILE A 1 95 ? 9.726 4.690 9.966 1.00 98.44 95 ILE A O 1
ATOM 740 N N . LYS A 1 96 ? 8.024 3.246 9.724 1.00 97.81 96 LYS A N 1
ATOM 741 C CA . LYS A 1 96 ? 8.743 2.100 10.275 1.00 97.81 96 LYS A CA 1
ATOM 742 C C . LYS A 1 96 ? 9.447 1.391 9.126 1.00 97.81 96 LYS A C 1
ATOM 744 O O . LYS A 1 96 ? 8.843 0.646 8.352 1.00 97.81 96 LYS A O 1
ATOM 749 N N . LEU A 1 97 ? 10.743 1.660 9.017 1.00 95.31 97 LEU A N 1
ATOM 750 C CA . LEU A 1 97 ? 11.555 1.174 7.911 1.00 95.31 97 LEU A CA 1
ATOM 751 C C . LEU A 1 97 ? 11.494 -0.361 7.764 1.00 95.31 97 LEU A C 1
ATOM 753 O O . LEU A 1 97 ? 11.450 -1.079 8.768 1.00 95.31 97 LEU A O 1
ATOM 757 N N . PRO A 1 98 ? 11.568 -0.872 6.521 1.00 94.62 98 PRO A N 1
ATOM 758 C CA . PRO A 1 98 ? 11.620 -0.109 5.267 1.00 94.62 98 PRO A CA 1
ATOM 759 C C . PRO A 1 98 ? 10.245 0.181 4.643 1.00 94.62 98 PRO A C 1
ATOM 761 O O . PRO A 1 98 ? 10.174 0.943 3.687 1.00 94.62 98 PRO A O 1
ATOM 764 N N . ASN A 1 99 ? 9.173 -0.460 5.111 1.00 96.88 99 ASN A N 1
ATOM 765 C CA . ASN A 1 99 ? 7.988 -0.688 4.279 1.00 96.88 99 ASN A CA 1
ATOM 766 C C . ASN A 1 99 ? 6.643 -0.499 5.000 1.00 96.88 99 ASN A C 1
ATOM 768 O O . ASN A 1 99 ? 5.598 -0.795 4.418 1.00 96.88 99 ASN A O 1
ATOM 772 N N . ASP A 1 100 ? 6.660 -0.030 6.247 1.00 98.00 100 ASP A N 1
ATOM 773 C CA . ASP A 1 100 ? 5.464 0.154 7.060 1.00 98.00 100 ASP A CA 1
ATOM 774 C C . ASP A 1 100 ? 5.290 1.633 7.422 1.00 98.00 100 ASP A C 1
ATOM 776 O O . ASP A 1 100 ? 6.258 2.332 7.721 1.00 98.00 100 ASP A O 1
ATOM 780 N N . ILE A 1 101 ? 4.043 2.101 7.437 1.00 98.62 101 ILE A N 1
ATOM 781 C CA . ILE A 1 101 ? 3.684 3.428 7.951 1.00 98.62 101 ILE A CA 1
ATOM 782 C C . ILE A 1 101 ? 2.777 3.231 9.150 1.00 98.62 101 ILE A C 1
ATOM 784 O O . ILE A 1 101 ? 1.817 2.448 9.088 1.00 98.62 101 ILE A O 1
ATOM 788 N N . LEU A 1 102 ? 3.099 3.922 10.237 1.00 98.69 102 LEU A N 1
ATOM 789 C CA . LEU A 1 102 ? 2.386 3.836 11.501 1.00 98.69 102 LEU A CA 1
ATOM 790 C C . LEU A 1 102 ? 1.756 5.181 11.866 1.00 98.69 102 LEU A C 1
ATOM 792 O O . LEU A 1 102 ? 2.288 6.229 11.518 1.00 98.69 102 LEU A O 1
ATOM 796 N N . ILE A 1 103 ? 0.655 5.135 12.611 1.00 98.62 103 ILE A N 1
ATOM 797 C CA . ILE A 1 103 ? 0.106 6.266 13.366 1.00 98.62 103 ILE A CA 1
ATOM 798 C C . ILE A 1 103 ? 0.031 5.816 14.822 1.00 98.62 103 ILE A C 1
ATOM 800 O O . ILE A 1 103 ? -0.516 4.748 15.111 1.00 98.62 103 ILE A O 1
ATOM 804 N N . ALA A 1 104 ? 0.622 6.598 15.729 1.00 96.81 104 ALA A N 1
ATOM 805 C CA . ALA A 1 104 ? 0.702 6.272 17.156 1.00 96.81 104 ALA A CA 1
ATOM 806 C C . ALA A 1 104 ? 1.192 4.826 17.419 1.00 96.81 104 ALA A C 1
ATOM 808 O O . ALA A 1 104 ? 0.595 4.080 18.196 1.00 96.81 104 ALA A O 1
ATOM 809 N N . GLY A 1 105 ? 2.240 4.391 16.707 1.00 97.69 105 GLY A N 1
ATOM 810 C CA . GLY A 1 105 ? 2.816 3.046 16.824 1.00 97.69 105 GLY A CA 1
ATOM 811 C C . GLY A 1 105 ? 1.991 1.900 16.213 1.00 97.69 105 GLY A C 1
ATOM 812 O O . GLY A 1 105 ? 2.452 0.756 16.215 1.00 97.69 105 GLY A O 1
ATOM 813 N N . LYS A 1 106 ? 0.802 2.169 15.654 1.00 98.38 106 LYS A N 1
ATOM 814 C CA . LYS A 1 106 ? -0.068 1.174 15.001 1.00 98.38 106 LYS A CA 1
ATOM 815 C C . LYS A 1 106 ? 0.019 1.280 13.485 1.00 98.38 106 LYS A C 1
ATOM 817 O O . LYS A 1 106 ? -0.018 2.369 12.923 1.00 98.38 106 LYS A O 1
ATOM 822 N N . LYS A 1 107 ? 0.075 0.145 12.794 1.00 98.31 107 LYS A N 1
ATOM 823 C CA . LYS A 1 107 ? 0.234 0.087 11.338 1.00 98.31 107 LYS A CA 1
ATOM 824 C C . LYS A 1 107 ? -1.015 0.550 10.593 1.00 98.31 107 LYS A C 1
ATOM 826 O O . LYS A 1 107 ? -2.089 -0.016 10.787 1.00 98.31 107 LYS A O 1
ATOM 831 N N . VAL A 1 108 ? -0.846 1.518 9.695 1.00 98.62 108 VAL A N 1
ATOM 832 C CA . VAL A 1 108 ? -1.911 2.046 8.825 1.00 98.62 108 VAL A CA 1
ATOM 833 C C . VAL A 1 108 ? -1.679 1.726 7.349 1.00 98.62 108 VAL A C 1
ATOM 835 O O . VAL A 1 108 ? -2.640 1.545 6.604 1.00 98.62 108 VAL A O 1
ATOM 838 N N . CYS A 1 109 ? -0.420 1.596 6.923 1.00 98.69 109 CYS A N 1
ATOM 839 C CA . CYS A 1 109 ? -0.079 1.244 5.548 1.00 98.69 109 CYS A CA 1
ATOM 840 C C . CYS A 1 109 ? 1.086 0.251 5.494 1.00 98.69 109 CYS A C 1
ATOM 842 O O . CYS A 1 109 ? 1.978 0.259 6.349 1.00 98.69 109 CYS A O 1
ATOM 844 N N . GLY A 1 110 ? 1.063 -0.619 4.488 1.00 98.25 110 GLY A N 1
ATOM 845 C CA . GLY A 1 110 ? 2.144 -1.539 4.156 1.00 98.25 110 GLY A CA 1
ATOM 846 C C . GLY A 1 110 ? 2.494 -1.476 2.673 1.00 98.25 110 GLY A C 1
ATOM 847 O O . GLY A 1 110 ? 1.613 -1.319 1.827 1.00 98.25 110 GLY A O 1
ATOM 848 N N . ILE A 1 111 ? 3.783 -1.616 2.381 1.00 98.56 111 ILE A N 1
ATOM 849 C CA . ILE A 1 111 ? 4.348 -1.607 1.030 1.00 98.56 111 ILE A CA 1
ATOM 850 C C . ILE A 1 111 ? 5.052 -2.942 0.787 1.00 98.56 111 ILE A C 1
ATOM 852 O O . ILE A 1 111 ? 5.731 -3.480 1.670 1.00 98.56 111 ILE A O 1
ATOM 856 N N . LEU A 1 112 ? 4.892 -3.478 -0.417 1.00 97.75 112 LEU A N 1
ATOM 857 C CA . LEU A 1 112 ? 5.547 -4.690 -0.884 1.00 97.75 112 LEU A CA 1
ATOM 858 C C . LEU A 1 112 ? 6.040 -4.478 -2.317 1.00 97.75 112 LEU A C 1
ATOM 860 O O . LEU A 1 112 ? 5.251 -4.490 -3.257 1.00 97.75 112 LEU A O 1
ATOM 864 N N . THR A 1 113 ? 7.351 -4.318 -2.478 1.00 97.38 113 THR A N 1
ATOM 865 C CA . THR A 1 113 ? 7.987 -4.190 -3.793 1.00 97.38 113 THR A CA 1
ATOM 866 C C . THR A 1 113 ? 8.541 -5.542 -4.227 1.00 97.38 113 THR A C 1
ATOM 868 O O . THR A 1 113 ? 9.370 -6.131 -3.534 1.00 97.38 113 THR A O 1
ATOM 871 N N . GLU A 1 114 ? 8.101 -6.043 -5.377 1.00 95.94 114 GLU A N 1
ATOM 872 C CA . GLU A 1 114 ? 8.501 -7.340 -5.924 1.00 95.94 114 GLU A CA 1
ATOM 873 C C . GLU A 1 114 ? 8.991 -7.192 -7.368 1.00 95.94 114 GLU A C 1
ATOM 875 O O . GLU A 1 114 ? 8.478 -6.389 -8.146 1.00 95.94 114 GLU A O 1
ATOM 880 N N . LYS A 1 115 ? 9.957 -8.026 -7.757 1.00 95.38 115 LYS A N 1
ATOM 881 C CA . LYS A 1 115 ? 10.383 -8.174 -9.152 1.00 95.38 115 LYS A CA 1
ATOM 882 C C . LYS A 1 115 ? 9.675 -9.369 -9.788 1.00 95.38 115 LYS A C 1
ATOM 884 O O . LYS A 1 115 ? 9.534 -10.424 -9.168 1.00 95.38 115 LYS A O 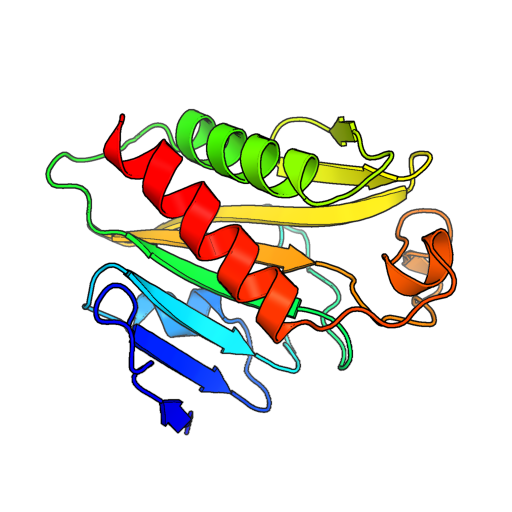1
ATOM 889 N N . SER A 1 116 ? 9.234 -9.219 -11.032 1.00 93.44 116 SER A N 1
ATOM 890 C CA . SER A 1 116 ? 8.603 -10.286 -11.815 1.00 93.44 116 SER A CA 1
ATOM 891 C C . SER A 1 116 ? 9.103 -10.233 -13.257 1.00 93.44 116 SER A C 1
ATOM 893 O O . SER A 1 116 ? 8.564 -9.507 -14.096 1.00 93.44 116 SER A O 1
ATOM 895 N N . GLY A 1 117 ? 10.165 -10.986 -13.549 1.00 91.81 117 GLY A N 1
ATOM 896 C CA . GLY A 1 117 ? 10.901 -10.845 -14.806 1.00 91.81 117 GLY A CA 1
ATOM 897 C C . GLY A 1 117 ? 11.516 -9.447 -14.911 1.00 91.81 117 GLY A C 1
ATOM 898 O O . GLY A 1 117 ? 12.259 -9.037 -14.024 1.00 91.81 117 GLY A O 1
ATOM 899 N N . LYS A 1 118 ? 11.173 -8.709 -15.974 1.00 90.19 118 LYS A N 1
ATOM 900 C CA . LYS A 1 118 ? 11.618 -7.319 -16.201 1.00 90.19 118 LYS A CA 1
ATOM 901 C C . LYS A 1 118 ? 10.753 -6.259 -15.504 1.00 90.19 118 LYS A C 1
ATOM 903 O O . LYS A 1 118 ? 11.038 -5.074 -15.618 1.00 90.19 118 LYS A O 1
ATOM 908 N N . ARG A 1 119 ? 9.671 -6.665 -14.835 1.00 94.69 119 ARG A N 1
ATOM 909 C CA . ARG A 1 119 ? 8.703 -5.751 -14.215 1.00 94.69 119 ARG A CA 1
ATOM 910 C C . ARG A 1 119 ? 9.022 -5.572 -12.742 1.00 94.69 119 ARG A C 1
ATOM 912 O O . ARG A 1 119 ? 9.383 -6.547 -12.074 1.00 94.69 119 ARG A O 1
ATOM 919 N N . LEU A 1 120 ? 8.809 -4.365 -12.240 1.00 97.06 120 LEU A N 1
ATOM 920 C CA . LEU A 1 120 ? 8.696 -4.107 -10.810 1.00 97.06 120 LEU A CA 1
ATOM 921 C C . LEU A 1 120 ? 7.224 -3.907 -10.468 1.00 97.06 120 LEU A C 1
ATOM 923 O O . LEU A 1 120 ? 6.486 -3.269 -11.216 1.00 97.06 120 LEU A O 1
ATOM 927 N N . ILE A 1 121 ? 6.799 -4.486 -9.354 1.00 97.94 121 ILE A N 1
ATOM 928 C CA . ILE A 1 121 ? 5.431 -4.407 -8.855 1.00 97.94 121 ILE A CA 1
ATOM 929 C C . ILE A 1 121 ? 5.498 -3.823 -7.456 1.00 97.94 121 ILE A C 1
ATOM 931 O O . ILE A 1 121 ? 6.132 -4.409 -6.581 1.00 97.94 121 ILE A O 1
ATOM 935 N N . ILE A 1 122 ? 4.841 -2.688 -7.248 1.00 98.44 122 ILE A N 1
ATOM 936 C CA . ILE A 1 122 ? 4.720 -2.060 -5.931 1.00 98.44 122 ILE A CA 1
ATOM 937 C C . ILE A 1 122 ? 3.296 -2.296 -5.446 1.00 98.44 122 ILE A C 1
ATOM 939 O O . ILE A 1 122 ? 2.378 -1.625 -5.907 1.00 98.44 122 ILE A O 1
ATOM 943 N N . GLY A 1 123 ? 3.106 -3.273 -4.564 1.00 98.50 123 GLY A N 1
ATOM 944 C CA . GLY A 1 123 ? 1.847 -3.506 -3.862 1.00 98.50 123 GLY A CA 1
ATOM 945 C C . GLY A 1 123 ? 1.734 -2.602 -2.639 1.00 98.50 123 GLY A C 1
ATOM 946 O O . GLY A 1 123 ? 2.656 -2.537 -1.826 1.00 98.50 123 GLY A O 1
ATOM 947 N N . ILE A 1 124 ? 0.610 -1.909 -2.506 1.00 98.81 124 ILE A N 1
ATOM 948 C CA . ILE A 1 124 ? 0.333 -0.951 -1.438 1.00 98.81 124 ILE A CA 1
ATOM 949 C C . ILE A 1 124 ? -1.030 -1.282 -0.838 1.00 98.81 124 ILE A C 1
ATOM 951 O O . ILE A 1 124 ? -2.031 -1.432 -1.543 1.00 98.81 124 ILE A O 1
ATOM 955 N N . GLY A 1 125 ? -1.062 -1.396 0.485 1.00 98.69 125 GLY A N 1
ATOM 956 C CA . GLY A 1 125 ? -2.291 -1.543 1.248 1.00 98.69 125 GLY A CA 1
ATOM 957 C C . GLY A 1 125 ? -2.411 -0.429 2.271 1.00 98.69 125 GLY A C 1
ATOM 958 O O . GLY A 1 125 ? -1.557 -0.322 3.149 1.00 98.69 125 GLY A O 1
ATOM 959 N N . VAL A 1 126 ? -3.481 0.358 2.185 1.00 98.81 126 VAL A N 1
ATOM 960 C CA . VAL A 1 126 ? -3.805 1.429 3.133 1.00 98.81 126 VAL A CA 1
ATOM 961 C C . VAL A 1 126 ? -5.111 1.087 3.841 1.00 98.81 126 VAL A C 1
ATOM 963 O O . VAL A 1 126 ? -6.147 0.864 3.208 1.00 98.81 126 VAL A O 1
ATOM 966 N N . ASN A 1 127 ? -5.082 1.078 5.169 1.00 98.69 127 ASN A N 1
ATOM 967 C CA . ASN A 1 127 ? -6.283 0.974 5.985 1.00 98.69 127 ASN A CA 1
ATOM 968 C C . ASN A 1 127 ? -6.988 2.338 5.992 1.00 98.69 127 ASN A C 1
ATOM 970 O O . ASN A 1 127 ? -6.744 3.159 6.871 1.00 98.69 127 ASN A O 1
ATOM 974 N N . THR A 1 128 ? -7.836 2.611 5.002 1.00 98.69 128 THR A N 1
ATOM 975 C CA . THR A 1 128 ? -8.550 3.893 4.891 1.00 98.69 128 THR A CA 1
ATOM 976 C C . THR A 1 128 ? -9.786 3.910 5.794 1.00 98.69 128 THR A C 1
ATOM 978 O O . THR A 1 128 ? -9.715 4.409 6.915 1.00 98.69 128 THR A O 1
ATOM 981 N N . ASN A 1 129 ? -10.886 3.284 5.375 1.00 98.62 129 ASN A N 1
ATOM 982 C CA . ASN A 1 129 ? -12.192 3.326 6.047 1.00 98.62 129 ASN A CA 1
ATOM 983 C C . ASN A 1 129 ? -12.504 2.051 6.849 1.00 98.62 129 ASN A C 1
ATOM 985 O O . ASN A 1 129 ? -13.661 1.667 7.024 1.00 98.62 129 ASN A O 1
ATOM 989 N N . ILE A 1 130 ? -11.464 1.375 7.347 1.00 98.19 130 ILE A N 1
ATOM 990 C CA . ILE A 1 130 ? -11.611 0.179 8.184 1.00 98.19 130 ILE A CA 1
ATOM 991 C C . ILE A 1 130 ? -12.052 0.586 9.589 1.00 98.19 130 ILE A C 1
ATOM 993 O O . ILE A 1 130 ? -11.374 1.366 10.252 1.00 98.19 130 ILE A O 1
ATOM 997 N N . ARG A 1 131 ? -13.184 0.053 10.053 1.00 97.56 131 ARG A N 1
ATOM 998 C CA . ARG A 1 131 ? -13.773 0.407 11.359 1.00 97.56 131 ARG A CA 1
ATOM 999 C C . ARG A 1 131 ? -13.276 -0.464 12.507 1.00 97.56 131 ARG A C 1
ATOM 1001 O O . ARG A 1 131 ? -13.262 -0.020 13.648 1.00 97.56 131 ARG A O 1
ATOM 1008 N N . SER A 1 132 ? -12.882 -1.696 12.211 1.00 96.44 132 SER A N 1
ATOM 1009 C CA . SER A 1 132 ? -12.398 -2.650 13.200 1.00 96.44 132 SER A CA 1
ATOM 1010 C C . SER A 1 132 ? -11.453 -3.664 12.565 1.00 96.44 132 SER A C 1
ATOM 1012 O O . SER A 1 132 ? -11.476 -3.906 11.356 1.00 96.44 132 SER A O 1
ATOM 1014 N N . PHE A 1 133 ? -10.610 -4.251 13.407 1.00 97.62 133 PHE A N 1
ATOM 1015 C CA . PHE A 1 133 ? -9.641 -5.266 13.025 1.00 97.62 133 PHE A CA 1
ATOM 1016 C C . PHE A 1 133 ? -9.931 -6.566 13.775 1.00 97.62 133 PHE A C 1
ATOM 1018 O O . PHE A 1 133 ? -10.484 -6.521 14.876 1.00 97.62 133 PHE A O 1
ATOM 1025 N N . PRO A 1 134 ? -9.568 -7.724 13.201 1.00 96.81 134 PRO A N 1
ATOM 1026 C CA . PRO A 1 134 ? -9.644 -8.985 13.918 1.00 96.81 134 PRO A CA 1
ATOM 1027 C C . PRO A 1 134 ? -8.694 -8.968 15.123 1.00 96.81 134 PRO A C 1
ATOM 1029 O O . PRO A 1 134 ? -7.705 -8.225 15.148 1.00 96.81 134 PRO A O 1
ATOM 1032 N N . LYS A 1 135 ? -8.995 -9.800 16.123 1.00 95.94 135 LYS A N 1
ATOM 1033 C CA . LYS A 1 135 ? -8.335 -9.805 17.438 1.00 95.94 135 LYS A CA 1
ATOM 1034 C C . LYS A 1 135 ? -6.809 -9.919 17.349 1.00 95.94 135 LYS A C 1
ATOM 1036 O O . LYS A 1 135 ? -6.087 -9.342 18.153 1.00 95.94 135 LYS A O 1
ATOM 1041 N N . GLU A 1 136 ? -6.287 -10.627 16.354 1.00 95.19 136 GLU A N 1
ATOM 1042 C CA . GLU A 1 136 ? -4.849 -10.835 16.154 1.00 95.19 136 GLU A CA 1
ATOM 1043 C C . GLU A 1 136 ? -4.096 -9.546 15.768 1.00 95.19 136 GLU A C 1
ATOM 1045 O O . GLU A 1 136 ? -2.878 -9.442 15.991 1.00 95.19 136 GLU A O 1
ATOM 1050 N N . LEU A 1 137 ? -4.818 -8.582 15.184 1.00 95.38 137 LEU A N 1
ATOM 1051 C CA . LEU A 1 137 ? -4.331 -7.278 14.722 1.00 95.38 137 LEU A CA 1
ATOM 1052 C C . LEU A 1 137 ? -4.729 -6.123 15.649 1.00 95.38 137 LEU A C 1
ATOM 1054 O O . LEU A 1 137 ? -4.264 -4.996 15.457 1.00 95.38 137 LEU A O 1
ATOM 1058 N N . GLU A 1 138 ? -5.553 -6.394 16.655 1.00 92.31 138 GLU A N 1
ATOM 1059 C CA . GLU A 1 138 ? -5.935 -5.422 17.670 1.00 92.31 138 GLU A CA 1
ATOM 1060 C C . GLU A 1 138 ? -4.689 -4.860 18.376 1.00 92.31 138 GLU A C 1
ATOM 1062 O O . GLU A 1 138 ? -3.736 -5.581 18.682 1.00 92.31 138 GLU A O 1
ATOM 1067 N N . GLY A 1 139 ? -4.638 -3.537 18.539 1.00 93.50 139 GLY A N 1
ATOM 1068 C CA . GLY A 1 139 ? -3.474 -2.829 19.087 1.00 93.50 139 GLY A CA 1
ATOM 1069 C C . GLY A 1 139 ? -2.230 -2.797 18.185 1.00 93.50 139 GLY A C 1
ATOM 1070 O O . GLY A 1 139 ? -1.267 -2.117 18.522 1.00 93.50 139 GLY A O 1
ATOM 1071 N N . LYS A 1 140 ? -2.231 -3.487 17.036 1.00 96.75 140 LYS A N 1
ATOM 1072 C CA . LYS A 1 140 ? -1.114 -3.499 16.070 1.00 96.75 140 LYS A CA 1
ATOM 1073 C C . LYS A 1 140 ? -1.426 -2.738 14.790 1.00 96.75 140 LYS A C 1
ATOM 1075 O O . LYS A 1 140 ? -0.503 -2.237 14.151 1.00 96.75 140 LYS A O 1
ATOM 1080 N N . ALA A 1 141 ? -2.694 -2.682 14.400 1.00 97.88 141 ALA A N 1
ATOM 1081 C CA . ALA A 1 141 ? -3.167 -1.987 13.213 1.00 97.88 141 ALA A CA 1
ATOM 1082 C C . ALA A 1 141 ? -4.147 -0.868 13.581 1.00 97.88 141 ALA A C 1
ATOM 1084 O O . ALA A 1 141 ? -4.825 -0.917 14.608 1.00 97.88 141 ALA A O 1
ATOM 1085 N N . THR A 1 142 ? -4.204 0.146 12.729 1.00 98.50 142 THR A N 1
ATOM 1086 C CA . THR A 1 142 ? -5.204 1.210 12.775 1.00 98.50 142 THR A CA 1
ATOM 1087 C C . THR A 1 142 ? -5.620 1.594 11.358 1.00 98.50 142 THR A C 1
ATOM 1089 O O . THR A 1 142 ? -5.103 1.041 10.382 1.00 98.50 142 THR A O 1
ATOM 1092 N N . SER A 1 143 ? -6.569 2.514 11.235 1.00 98.62 143 SER A N 1
ATOM 1093 C CA . SER A 1 143 ? -7.023 3.065 9.964 1.00 98.62 143 SER A CA 1
ATOM 1094 C C . SER A 1 143 ? -7.070 4.585 10.006 1.00 98.62 143 SER A C 1
ATOM 1096 O O . SER A 1 143 ? -7.173 5.184 11.076 1.00 98.62 143 SER A O 1
ATOM 1098 N N . LEU A 1 144 ? -7.038 5.215 8.835 1.00 98.56 144 LEU A N 1
ATOM 1099 C CA . LEU A 1 144 ? -7.203 6.662 8.726 1.00 98.56 144 LEU A CA 1
ATOM 1100 C C . LEU A 1 144 ? -8.549 7.115 9.303 1.00 98.56 144 LEU A C 1
ATOM 1102 O O . LEU A 1 144 ? -8.606 8.147 9.964 1.00 98.56 144 LEU A O 1
ATOM 1106 N N . LEU A 1 145 ? -9.612 6.327 9.126 1.00 98.50 145 LEU A N 1
ATOM 1107 C CA . LEU A 1 145 ? -10.917 6.590 9.731 1.00 98.50 145 LEU A CA 1
ATOM 1108 C C . LEU A 1 145 ? -10.873 6.546 11.264 1.00 98.50 145 LEU A C 1
ATOM 1110 O O . LEU A 1 145 ? -11.439 7.427 11.904 1.00 98.50 145 LEU A O 1
ATOM 1114 N N . ILE A 1 146 ? -10.213 5.549 11.857 1.00 98.06 146 ILE A N 1
ATOM 1115 C CA . ILE A 1 146 ? -10.104 5.424 13.320 1.00 98.06 146 ILE A CA 1
ATOM 1116 C C . ILE A 1 146 ? -9.322 6.602 13.907 1.00 98.06 146 ILE A C 1
ATOM 1118 O O . ILE A 1 146 ? -9.728 7.151 14.926 1.00 98.06 146 ILE A O 1
ATOM 1122 N N . GLU A 1 147 ? -8.223 7.000 13.264 1.00 98.00 147 GLU A N 1
ATOM 1123 C CA . GLU A 1 147 ? -7.344 8.055 13.783 1.00 98.00 147 GLU A CA 1
ATOM 1124 C C . GLU A 1 147 ? -7.874 9.473 13.509 1.00 98.00 147 GLU A C 1
ATOM 1126 O O . GLU A 1 147 ? -7.628 10.382 14.296 1.00 98.00 147 GLU A O 1
ATOM 1131 N N . SER A 1 148 ? -8.611 9.687 12.412 1.00 96.81 148 SER A N 1
ATOM 1132 C CA . SER A 1 148 ? -9.133 11.016 12.041 1.00 96.81 148 SER A CA 1
ATOM 1133 C C . SER A 1 148 ? -10.600 11.252 12.411 1.00 96.81 148 SER A C 1
ATOM 1135 O O . SER A 1 148 ? -11.051 12.399 12.427 1.00 96.81 148 SER A O 1
ATOM 1137 N N . GLY A 1 149 ? -11.370 10.186 12.648 1.00 97.50 149 GLY A N 1
ATOM 1138 C CA . GLY A 1 149 ? -12.824 10.242 12.820 1.00 97.50 149 GLY A CA 1
ATOM 1139 C C . GLY A 1 149 ? -13.604 10.593 11.546 1.00 97.50 149 GLY A C 1
ATOM 1140 O O . GLY A 1 149 ? -14.804 10.857 11.631 1.00 97.50 149 GLY A O 1
ATOM 1141 N N . ARG A 1 150 ? -12.957 10.625 10.371 1.00 96.94 150 ARG A N 1
ATOM 1142 C CA . ARG A 1 150 ? -13.564 11.011 9.087 1.00 96.94 150 ARG A CA 1
ATOM 1143 C C . ARG A 1 150 ? -13.358 9.932 8.033 1.00 96.94 150 ARG A C 1
ATOM 1145 O O . ARG A 1 150 ? -12.321 9.276 8.001 1.00 96.94 150 ARG A O 1
ATOM 1152 N N . GLU A 1 151 ? -14.348 9.761 7.163 1.00 97.62 151 GLU A N 1
ATOM 1153 C CA . GLU A 1 151 ? -14.187 8.893 5.998 1.00 97.62 151 GLU A CA 1
ATOM 1154 C C . GLU A 1 151 ? -13.225 9.526 4.993 1.00 97.62 151 GLU A C 1
ATOM 1156 O O . GLU A 1 151 ? -13.230 10.736 4.765 1.00 97.62 151 GLU A O 1
ATOM 1161 N N . ILE A 1 152 ? -12.385 8.679 4.412 1.00 98.19 152 ILE A N 1
ATOM 1162 C CA . ILE A 1 152 ? -11.399 9.035 3.403 1.00 98.19 152 ILE A CA 1
ATOM 1163 C C . ILE A 1 152 ? -11.995 8.793 2.025 1.00 98.19 152 ILE A C 1
ATOM 1165 O O . ILE A 1 152 ? -12.457 7.683 1.731 1.00 98.19 152 ILE A O 1
ATOM 1169 N N . ASP A 1 153 ? -11.917 9.807 1.166 1.00 98.19 153 ASP A N 1
ATOM 1170 C CA . ASP A 1 153 ? -12.117 9.630 -0.266 1.00 98.19 153 ASP A CA 1
ATOM 1171 C C . ASP A 1 153 ? -10.924 8.848 -0.835 1.00 98.19 153 ASP A C 1
ATOM 1173 O O . ASP A 1 153 ? -9.794 9.332 -0.914 1.00 98.19 153 ASP A O 1
ATOM 1177 N N . ARG A 1 154 ? -11.167 7.579 -1.170 1.00 97.25 154 ARG A N 1
ATOM 1178 C CA . ARG A 1 154 ? -10.121 6.663 -1.641 1.00 97.25 154 ARG A CA 1
ATOM 1179 C C . ARG A 1 154 ? -9.653 6.999 -3.055 1.00 97.25 154 ARG A C 1
ATOM 1181 O O . ARG A 1 154 ? -8.529 6.639 -3.393 1.00 97.25 154 ARG A O 1
ATOM 1188 N N . GLU A 1 155 ? -10.487 7.653 -3.859 1.00 95.38 155 GLU A N 1
ATOM 1189 C CA . GLU A 1 155 ? -10.135 8.064 -5.220 1.00 95.38 155 GLU A CA 1
ATOM 1190 C C . GLU A 1 155 ? -9.251 9.306 -5.194 1.00 95.38 155 GLU A C 1
ATOM 1192 O O . GLU A 1 155 ? -8.215 9.340 -5.862 1.00 95.38 155 GLU A O 1
ATOM 1197 N N . ASP A 1 156 ? -9.593 10.281 -4.352 1.00 96.31 156 ASP A N 1
ATOM 1198 C CA . ASP A 1 156 ? -8.744 11.451 -4.113 1.00 96.31 156 ASP A CA 1
ATOM 1199 C C . ASP A 1 156 ? -7.389 11.034 -3.520 1.00 96.31 156 ASP A C 1
ATOM 1201 O O . ASP A 1 156 ? -6.334 11.412 -4.029 1.00 96.31 156 ASP A O 1
ATOM 1205 N N . PHE A 1 157 ? -7.389 10.130 -2.532 1.00 98.12 157 PHE A N 1
ATOM 1206 C CA . PHE A 1 157 ? -6.146 9.604 -1.962 1.00 98.12 157 PHE A CA 1
ATOM 1207 C C . PHE A 1 157 ? -5.291 8.872 -3.009 1.00 98.12 157 PHE A C 1
ATOM 1209 O O . PHE A 1 157 ? -4.081 9.094 -3.090 1.00 98.12 157 PHE A O 1
ATOM 1216 N N . LEU A 1 158 ? -5.901 7.989 -3.812 1.00 97.75 158 LEU A N 1
ATOM 1217 C CA . LEU A 1 158 ? -5.191 7.245 -4.855 1.00 97.75 158 LEU A CA 1
ATOM 1218 C C . LEU A 1 158 ? -4.612 8.193 -5.910 1.00 97.75 158 LEU A C 1
ATOM 1220 O O . LEU A 1 158 ? -3.435 8.076 -6.245 1.00 97.75 158 LEU A O 1
ATOM 1224 N N . SER A 1 159 ? -5.409 9.133 -6.416 1.00 95.62 159 SER A N 1
ATOM 1225 C CA . SER A 1 159 ? -4.965 10.087 -7.438 1.00 95.62 159 SER A CA 1
ATOM 1226 C C . SER A 1 159 ? -3.856 11.011 -6.920 1.00 95.62 159 SER A C 1
ATOM 1228 O O . SER A 1 159 ? -2.838 11.183 -7.599 1.00 95.62 159 SER A O 1
ATOM 1230 N N . GLY A 1 160 ? -3.980 11.511 -5.686 1.00 96.50 160 GLY A N 1
ATOM 1231 C CA . GLY A 1 160 ? -2.950 12.300 -5.012 1.00 96.50 160 GLY A CA 1
ATOM 1232 C C . GLY A 1 160 ? -1.640 11.528 -4.841 1.00 96.50 160 GLY A C 1
ATOM 1233 O O . GLY A 1 160 ? -0.568 12.048 -5.162 1.00 96.50 160 GLY A O 1
ATOM 1234 N N . PHE A 1 161 ? -1.716 10.259 -4.423 1.00 98.06 161 PHE A N 1
ATOM 1235 C CA . PHE A 1 161 ? -0.546 9.384 -4.338 1.00 98.06 161 PHE A CA 1
ATOM 1236 C C . PHE A 1 161 ? 0.101 9.141 -5.701 1.00 98.06 161 PHE A C 1
ATOM 1238 O O . PHE A 1 161 ? 1.310 9.317 -5.825 1.00 98.06 161 PHE A O 1
ATOM 1245 N N . LEU A 1 162 ? -0.669 8.760 -6.722 1.00 97.25 162 LEU A N 1
ATOM 1246 C CA . LEU A 1 162 ? -0.132 8.457 -8.052 1.00 97.25 162 LEU A CA 1
ATOM 1247 C C . LEU A 1 162 ? 0.569 9.671 -8.667 1.00 97.25 162 LEU A C 1
ATOM 1249 O O . LEU A 1 162 ? 1.668 9.535 -9.206 1.00 97.25 162 LEU A O 1
ATOM 1253 N N . SER A 1 163 ? -0.030 10.856 -8.533 1.00 95.06 163 SER A N 1
ATOM 1254 C CA . SER A 1 163 ? 0.543 12.118 -9.006 1.00 95.06 163 SER A CA 1
ATOM 1255 C C . SER A 1 163 ? 1.871 12.444 -8.308 1.00 95.06 163 SER A C 1
ATOM 1257 O O . SER A 1 163 ? 2.893 12.657 -8.968 1.00 95.06 163 SER A O 1
ATOM 1259 N N . ALA A 1 164 ? 1.899 12.401 -6.970 1.00 96.62 164 ALA A N 1
ATOM 1260 C CA . ALA A 1 164 ? 3.109 12.663 -6.191 1.00 96.62 164 ALA A CA 1
ATOM 1261 C C . ALA A 1 164 ? 4.203 11.606 -6.426 1.00 96.62 164 ALA A C 1
ATOM 1263 O O . ALA A 1 164 ? 5.372 11.948 -6.608 1.00 96.62 164 ALA A O 1
ATOM 1264 N N . PHE A 1 165 ? 3.827 10.327 -6.471 1.00 97.56 165 PHE A N 1
ATOM 1265 C CA . PHE A 1 165 ? 4.754 9.219 -6.684 1.00 97.56 165 PHE A CA 1
ATOM 1266 C C . PHE A 1 165 ? 5.393 9.278 -8.067 1.00 97.56 165 PHE A C 1
ATOM 1268 O O . PHE A 1 165 ? 6.609 9.144 -8.175 1.00 97.56 165 PHE A O 1
ATOM 1275 N N . LYS A 1 166 ? 4.604 9.529 -9.118 1.00 95.50 166 LYS A N 1
ATOM 1276 C CA . LYS A 1 166 ? 5.129 9.657 -10.479 1.00 95.50 166 LYS A CA 1
ATOM 1277 C C . LYS A 1 166 ? 6.128 10.805 -10.596 1.00 95.50 166 LYS A C 1
ATOM 1279 O O . LYS A 1 166 ? 7.192 10.614 -11.175 1.00 95.50 166 LYS A O 1
ATOM 1284 N N . LYS A 1 167 ? 5.828 11.957 -9.989 1.00 94.62 167 LYS A N 1
ATOM 1285 C CA . LYS A 1 167 ? 6.745 13.104 -9.966 1.00 94.62 167 LYS A CA 1
ATOM 1286 C C . LYS A 1 167 ? 8.091 12.756 -9.328 1.00 94.62 167 LYS A C 1
ATOM 1288 O O . LYS A 1 167 ? 9.120 13.125 -9.876 1.00 94.62 167 LYS A O 1
ATOM 1293 N N . GLU A 1 168 ? 8.092 12.070 -8.186 1.00 95.38 168 GLU A N 1
ATOM 1294 C CA . GLU A 1 168 ? 9.341 11.681 -7.519 1.00 95.38 168 GLU A CA 1
ATOM 1295 C C . GLU A 1 168 ? 10.065 10.545 -8.267 1.00 95.38 168 GLU A C 1
ATOM 1297 O O . GLU A 1 168 ? 11.293 10.523 -8.299 1.00 95.38 168 GLU A O 1
ATOM 1302 N N . TYR A 1 169 ? 9.325 9.621 -8.892 1.00 93.38 169 TYR A N 1
ATOM 1303 C CA . TYR A 1 169 ? 9.890 8.520 -9.679 1.00 93.38 169 TYR A CA 1
ATOM 1304 C C . TYR A 1 169 ? 10.549 8.998 -10.979 1.00 93.38 169 TYR A C 1
ATOM 1306 O O . TYR A 1 169 ? 11.597 8.488 -11.350 1.00 93.38 169 TYR A O 1
ATOM 1314 N N . ASP A 1 170 ? 9.985 9.997 -11.658 1.00 89.62 170 ASP A N 1
ATOM 1315 C CA . ASP A 1 170 ? 10.542 10.518 -12.915 1.00 89.62 170 ASP A CA 1
ATOM 1316 C C . ASP A 1 170 ? 11.876 11.290 -12.711 1.00 89.62 170 ASP A C 1
ATOM 1318 O O . ASP A 1 170 ? 12.523 11.672 -13.687 1.00 89.62 170 ASP A O 1
ATOM 1322 N N . ILE A 1 171 ? 12.298 11.524 -11.458 1.00 87.75 171 ILE A N 1
ATOM 1323 C CA . ILE A 1 171 ? 13.556 12.206 -11.088 1.00 87.75 171 ILE A CA 1
ATOM 1324 C C . ILE A 1 171 ? 14.708 11.209 -10.829 1.00 87.75 171 ILE A C 1
ATOM 1326 O O . ILE A 1 171 ? 15.869 11.626 -10.779 1.00 87.75 171 ILE A O 1
ATOM 1330 N N . ILE A 1 172 ? 14.416 9.911 -10.669 1.00 77.19 172 ILE A N 1
ATOM 1331 C CA . ILE A 1 172 ? 15.408 8.858 -10.363 1.00 77.19 172 ILE A CA 1
ATOM 1332 C C . ILE A 1 172 ? 15.771 8.003 -11.583 1.00 77.19 172 ILE A C 1
ATOM 1334 O O . ILE A 1 172 ? 16.927 7.521 -11.615 1.00 77.19 172 ILE A O 1
#

pLDDT: mean 93.77, std 9.68, range [44.34, 98.81]

InterPro domains:
  IPR004143 Biotinyl protein ligase (BPL) and lipoyl protein ligase (LPL), catalytic domain [PF03099] (31-127)
  IPR004143 Biotinyl protein ligase (BPL) and lipoyl protein ligase (LPL), catalytic domain [PS51733] (6-172)
  IPR004408 Biotin--acetyl-CoA-carboxylase ligase [TIGR00121] (17-170)
  IPR004408 Biotin--acetyl-CoA-carboxylase ligase [cd16442] (14-171)
  IPR045864 Class II Aminoacyl-tRNA synthetase/Biotinyl protein ligase (BPL) and lipoyl protein ligase (LPL) [G3DSA:3.30.930.10] (12-172)
  IPR045864 Class II Aminoacyl-tRNA synthetase/Biotinyl protein ligase (BPL) and lipoyl protein ligase (LPL) [SSF55681] (10-171)

Secondary structure (DSSP, 8-state):
--EEEE-SSTT-EEEEESSBS-HHHHHTT--STTEEEEES-BTT-B-STT-B----TTSEEEEEEE--SS-----HHHHHHHHHHHHHHSTTEEEETTTEEEETTEEEEEEEEEEETTEEEEEEEE-SS-----TTTTTTB--HHHHHSS---HHHHHHHHHHHHHHHHTT-

Radius of gyration: 15.05 Å; chains: 1; bounding box: 33×28×39 Å

Organism: NCBI:txid1802587

Sequence (172 aa):
MGLKIRDKDSSFSLIRFPQTTSTSDEARLVNEEWTVIVAEEQTKGRGKPGSAWYSPKGGLYFSIVLMPKKDITDLLPLTLLTAKVLASLIPNSEIKLPNDILIAGKKVCGILTEKSGKRLIIGIGVNTNIRSFPKELEGKATSLLIESGREIDREDFLSGFLSAFKKEYDII

Foldseek 3Di:
DWDFDQDPPNQATETEEQEEQAQQVVLLVDDDARYKYWYQFHPFADAPPPDTDHGHGQKTKMKGKHQDPDDDDDCQVVQQLLQVLLCVVQPQWDDPPDFFIDHPQATFKGWDWDDRPRIIMIIIIGQFGDPDDPPVRVVRHDHSCRVVVDHDPNVVSVVSSSVSSVVVVVVD